Protein AF-A0A1E2RXV6-F1 (afdb_monomer_lite)

Secondary structure (DSSP, 8-state):
-HHHHHHHHHHHHHHHHHHHHHHHHHHHHHHHHHHHTHHHHHHSEETTEEHHHHIIIIIHHHHHHHHHHHHHHHHHHHHHHHHHHH--

Radius of gyration: 19.42 Å; chains: 1; bounding box: 43×15×58 Å

InterPro domains:
  IPR019886 Sodium symporter small subunit [PF13937] (11-83)
  IPR019886 Sodium symporter small subunit [TIGR03647] (12-84)

Organism: NCBI:txid1177755

pLDDT: mean 78.65, std 9.27, range [42.88, 91.69]

Foldseek 3Di:
DPPVVVVLVVVLVVVLCVLVVVLVVVLVVLV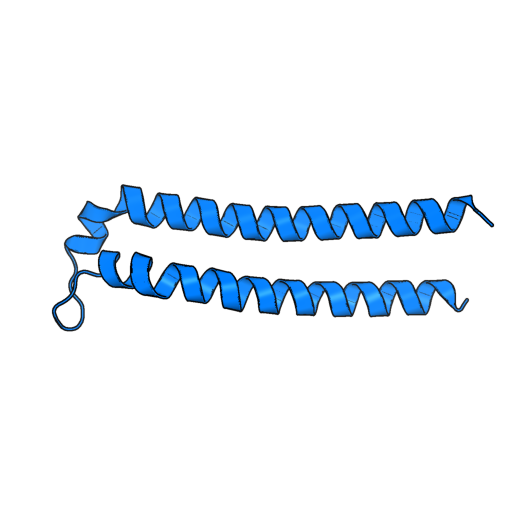CCLVVCVVVQQVDDDPRGGNSCCSVPPVNVCSVVVSVVVSVVVSVVSCVVVVVVVVD

Sequence (88 aa):
MSQSALSARALYWRHSLILAGGLLGALLVTAIILTFGETEFNAYGFFGFPLGFYGLAQGLILLIAGGGFWYARVQDRLEEELGESEEF

Structure (mmCIF, N/CA/C/O backbone):
data_AF-A0A1E2RXV6-F1
#
_entry.id   AF-A0A1E2RXV6-F1
#
loop_
_atom_site.group_PDB
_atom_site.id
_atom_site.type_symbol
_atom_site.label_atom_id
_atom_site.label_alt_id
_atom_site.label_comp_id
_atom_site.label_asym_id
_atom_site.label_entity_id
_atom_site.label_seq_id
_atom_site.pdbx_PDB_ins_code
_atom_site.Cartn_x
_atom_site.Cartn_y
_atom_site.Cartn_z
_atom_site.occupancy
_atom_site.B_iso_or_equiv
_atom_site.auth_seq_id
_atom_site.auth_comp_id
_atom_site.auth_asym_id
_atom_site.auth_atom_id
_atom_site.pdbx_PDB_model_num
ATOM 1 N N . MET A 1 1 ? -19.609 0.698 33.184 1.00 50.88 1 MET A N 1
ATOM 2 C CA . MET A 1 1 ? -20.029 0.901 31.781 1.00 50.88 1 MET A CA 1
ATOM 3 C C . MET A 1 1 ? -19.029 1.685 30.922 1.00 50.88 1 MET A C 1
ATOM 5 O O . MET A 1 1 ? -19.000 1.404 29.741 1.00 50.88 1 MET A O 1
ATOM 9 N N . SER A 1 2 ? -18.175 2.599 31.427 1.00 60.34 2 SER A N 1
ATOM 10 C CA . SER A 1 2 ? -17.252 3.345 30.532 1.00 60.34 2 SER A CA 1
ATOM 11 C C . SER A 1 2 ? -15.894 2.681 30.233 1.00 60.34 2 SER A C 1
ATOM 13 O O . SER A 1 2 ? -15.281 3.022 29.230 1.00 60.34 2 SER A O 1
ATOM 15 N N . GLN A 1 3 ? -15.403 1.739 31.053 1.00 55.97 3 GLN A N 1
ATOM 16 C CA . GLN A 1 3 ? -14.060 1.157 30.858 1.00 55.97 3 GLN A CA 1
ATOM 17 C C . GLN A 1 3 ? -13.971 0.127 29.714 1.00 55.97 3 GLN A C 1
ATOM 19 O O . GLN A 1 3 ? -12.965 0.120 29.013 1.00 55.97 3 GLN A O 1
ATOM 24 N N . SER A 1 4 ? -15.010 -0.685 29.478 1.00 61.06 4 SER A N 1
ATOM 25 C CA . SER A 1 4 ? -15.025 -1.701 28.407 1.00 61.06 4 SER A CA 1
ATOM 26 C C . SER A 1 4 ? -15.076 -1.085 27.002 1.00 61.06 4 SER A C 1
ATOM 28 O O . SER A 1 4 ? -14.339 -1.502 26.111 1.00 61.06 4 SER A O 1
ATOM 30 N N . ALA A 1 5 ? -15.869 -0.025 26.822 1.00 66.56 5 ALA A N 1
ATOM 31 C CA . ALA A 1 5 ? -15.973 0.694 25.550 1.00 66.56 5 ALA A CA 1
ATOM 32 C C . ALA A 1 5 ? -14.662 1.413 25.167 1.00 66.56 5 ALA A C 1
ATOM 34 O O . ALA A 1 5 ? -14.300 1.503 23.993 1.00 66.56 5 ALA A O 1
ATOM 35 N N . LEU A 1 6 ? -13.908 1.908 26.157 1.00 70.06 6 LEU A N 1
ATOM 36 C CA . LEU A 1 6 ? -12.621 2.568 25.918 1.00 70.06 6 LEU A CA 1
ATOM 37 C C . LEU A 1 6 ? -11.537 1.576 25.472 1.00 70.06 6 LEU A C 1
ATOM 39 O O . LEU A 1 6 ? -10.745 1.907 24.587 1.00 70.06 6 LEU A O 1
ATOM 43 N N . SER A 1 7 ? -11.512 0.361 26.032 1.00 71.19 7 SER A N 1
ATOM 44 C CA . SER A 1 7 ? -10.570 -0.684 25.612 1.00 71.19 7 SER A CA 1
ATOM 45 C C . SER A 1 7 ? -10.891 -1.244 24.224 1.00 71.19 7 SER A C 1
ATOM 47 O O . SER A 1 7 ? -9.966 -1.448 23.437 1.00 71.19 7 SER A O 1
ATOM 49 N N . ALA A 1 8 ? -12.176 -1.413 23.890 1.00 73.94 8 ALA A N 1
ATOM 50 C CA . ALA A 1 8 ? -12.622 -1.841 22.560 1.00 73.94 8 ALA A CA 1
ATOM 51 C C . ALA A 1 8 ? -12.211 -0.828 21.475 1.00 73.94 8 ALA A C 1
ATOM 53 O O . ALA A 1 8 ? -11.559 -1.177 20.487 1.00 73.94 8 ALA A O 1
ATOM 54 N N . ARG A 1 9 ? -12.459 0.465 21.722 1.00 75.31 9 ARG A N 1
ATOM 55 C CA . ARG A 1 9 ? -12.061 1.553 20.815 1.00 75.31 9 ARG A CA 1
ATOM 56 C C . ARG A 1 9 ? -10.543 1.650 20.629 1.00 75.31 9 ARG A C 1
ATOM 58 O O . ARG A 1 9 ? -10.073 1.916 19.524 1.00 75.31 9 ARG A O 1
ATOM 65 N N . ALA A 1 10 ? -9.766 1.426 21.690 1.00 79.19 10 ALA A N 1
ATOM 66 C CA . ALA A 1 10 ? -8.306 1.431 21.614 1.00 79.19 10 ALA A CA 1
ATOM 67 C C . ALA A 1 10 ? -7.751 0.251 20.791 1.00 79.19 10 ALA A C 1
ATOM 69 O O . ALA A 1 10 ? -6.768 0.422 20.064 1.00 79.19 10 ALA A O 1
ATOM 70 N N . LEU A 1 11 ? -8.380 -0.927 20.874 1.00 77.69 11 LEU A N 1
ATOM 71 C CA . LEU A 1 11 ? -8.008 -2.105 20.085 1.00 77.69 11 LEU A CA 1
ATOM 72 C C . LEU A 1 11 ? -8.296 -1.889 18.590 1.00 77.69 11 LEU A C 1
ATOM 74 O O . LEU A 1 11 ? -7.411 -2.118 17.761 1.00 77.69 11 LEU A O 1
ATOM 78 N N . TYR A 1 12 ? -9.483 -1.364 18.268 1.00 78.75 12 TYR A N 1
ATOM 79 C CA . TYR A 1 12 ? -9.879 -0.998 16.904 1.00 78.75 12 TYR A CA 1
ATOM 80 C C . TYR A 1 12 ? -8.926 0.039 16.288 1.00 78.75 12 TYR A C 1
ATOM 82 O O . TYR A 1 12 ? -8.468 -0.103 15.150 1.00 78.75 12 TYR A O 1
ATOM 90 N N . TRP A 1 13 ? -8.556 1.059 17.068 1.00 80.56 13 TRP A N 1
ATOM 91 C CA . TRP A 1 13 ? -7.618 2.094 16.637 1.00 80.56 13 TRP A CA 1
ATOM 92 C C . TRP A 1 13 ? -6.218 1.537 16.351 1.00 80.56 13 TRP A C 1
ATOM 94 O O . TRP A 1 13 ? -5.630 1.853 15.317 1.00 80.56 13 TRP A O 1
ATOM 104 N N . ARG A 1 14 ? -5.690 0.659 17.217 1.00 82.75 14 ARG A N 1
ATOM 105 C CA . ARG A 1 14 ? -4.398 -0.013 16.975 1.00 82.75 14 ARG A CA 1
ATOM 106 C C . ARG A 1 14 ? -4.418 -0.845 15.697 1.00 82.75 14 ARG A C 1
ATOM 108 O O . ARG A 1 14 ? -3.453 -0.780 14.942 1.00 82.75 14 ARG A O 1
ATOM 115 N N . HIS A 1 15 ? -5.487 -1.596 15.448 1.00 79.25 15 HIS A N 1
ATOM 116 C CA . HIS A 1 15 ? -5.607 -2.390 14.225 1.00 79.25 15 HIS A CA 1
ATOM 117 C C . HIS A 1 15 ? -5.657 -1.512 12.978 1.00 79.25 15 HIS A C 1
ATOM 119 O O . HIS A 1 15 ? -4.882 -1.730 12.050 1.00 79.25 15 HIS A O 1
ATOM 125 N N . SER A 1 16 ? -6.486 -0.469 12.991 1.00 82.38 16 SER A N 1
ATOM 126 C CA . SER A 1 16 ? -6.578 0.480 11.877 1.00 82.38 16 SER A CA 1
ATOM 127 C C . SER A 1 16 ? -5.225 1.141 11.582 1.00 82.38 16 SER A C 1
ATOM 129 O O . SER A 1 16 ? -4.832 1.253 10.422 1.00 82.38 16 SER A O 1
ATOM 131 N N . LEU A 1 17 ? -4.456 1.492 12.620 1.00 84.56 17 LEU A N 1
ATOM 132 C CA . LEU A 1 17 ? -3.097 2.019 12.466 1.00 84.56 17 LEU A CA 1
ATOM 133 C C . LEU A 1 17 ? -2.103 0.994 11.901 1.00 84.56 17 LEU A C 1
ATOM 135 O O . LEU A 1 17 ? -1.251 1.372 11.102 1.00 84.56 17 LEU A O 1
ATOM 139 N N . ILE A 1 18 ? -2.195 -0.285 12.282 1.00 84.88 18 ILE A N 1
ATOM 140 C CA . ILE A 1 18 ? -1.344 -1.350 11.720 1.00 84.88 18 ILE A CA 1
ATOM 141 C C . ILE A 1 18 ? -1.658 -1.552 10.237 1.00 84.88 18 ILE A C 1
ATOM 143 O O . ILE A 1 18 ? -0.738 -1.659 9.430 1.00 84.88 18 ILE A O 1
ATOM 147 N N . LEU A 1 19 ? -2.939 -1.562 9.869 1.00 83.56 19 LEU A N 1
ATOM 148 C CA . LEU A 1 19 ? -3.371 -1.729 8.483 1.00 83.56 19 LEU A CA 1
ATOM 149 C C . LEU A 1 19 ? -2.956 -0.533 7.619 1.00 83.56 19 LEU A C 1
ATOM 151 O O . LEU A 1 19 ? -2.368 -0.718 6.554 1.00 83.56 19 LEU A O 1
ATOM 155 N N . ALA A 1 20 ? -3.180 0.690 8.108 1.00 86.38 20 ALA A N 1
ATOM 156 C CA . ALA A 1 20 ? -2.718 1.906 7.445 1.00 86.38 20 ALA A CA 1
ATOM 157 C C . ALA A 1 20 ? -1.185 1.938 7.330 1.00 86.38 20 ALA A C 1
ATOM 159 O O . ALA A 1 20 ? -0.647 2.251 6.269 1.00 86.38 20 ALA A O 1
ATOM 160 N N . GLY A 1 21 ? -0.474 1.553 8.394 1.00 89.56 21 GLY A N 1
ATOM 161 C CA . GLY A 1 21 ? 0.982 1.431 8.399 1.00 89.56 21 GLY A CA 1
ATOM 162 C C . GLY A 1 21 ? 1.491 0.390 7.401 1.00 89.56 21 GLY A C 1
ATOM 163 O O . GLY A 1 21 ? 2.468 0.647 6.703 1.00 89.56 21 GLY A O 1
ATOM 164 N N . GLY A 1 22 ? 0.807 -0.749 7.272 1.00 87.75 22 GLY A N 1
ATOM 165 C CA . GLY A 1 22 ? 1.112 -1.785 6.285 1.00 87.75 22 GLY A CA 1
ATOM 166 C C . GLY A 1 22 ? 0.919 -1.301 4.848 1.00 87.75 22 GLY A C 1
ATOM 167 O O . GLY A 1 22 ? 1.795 -1.514 4.012 1.00 87.75 22 GLY A O 1
ATOM 168 N N . LEU A 1 23 ? -0.175 -0.582 4.574 1.00 87.44 23 LEU A N 1
ATOM 169 C CA . LEU A 1 23 ? -0.435 0.016 3.262 1.00 87.44 23 LEU A CA 1
ATOM 170 C C . LEU A 1 23 ? 0.635 1.057 2.904 1.00 87.44 23 LEU A C 1
ATOM 172 O O . LEU A 1 23 ? 1.224 0.998 1.826 1.00 87.44 23 LEU A O 1
ATOM 176 N N . LEU A 1 24 ? 0.929 1.977 3.825 1.00 89.69 24 LEU A N 1
ATOM 177 C CA . LEU A 1 24 ? 1.976 2.986 3.647 1.00 89.69 24 LEU A CA 1
ATOM 178 C C . LEU A 1 24 ? 3.357 2.345 3.473 1.00 89.69 24 LEU A C 1
ATOM 180 O O . LEU A 1 24 ? 4.130 2.782 2.623 1.00 89.69 24 LEU A O 1
ATOM 184 N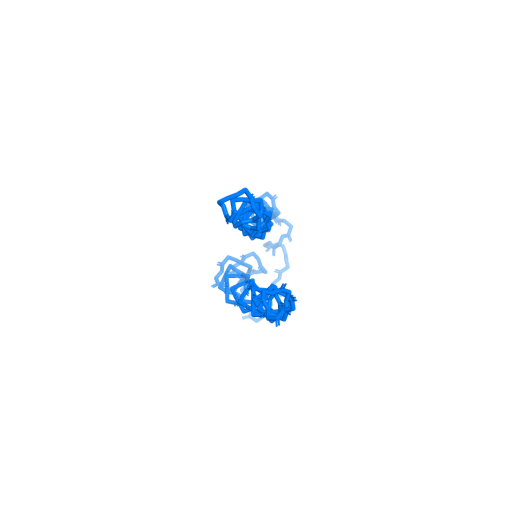 N . GLY A 1 25 ? 3.653 1.287 4.227 1.00 91.69 25 GLY A N 1
ATOM 185 C CA . GLY A 1 25 ? 4.881 0.510 4.092 1.00 91.69 25 GLY A CA 1
ATOM 186 C C . GLY A 1 25 ? 5.000 -0.144 2.717 1.00 91.69 25 GLY A C 1
ATOM 187 O O . GLY A 1 25 ? 6.034 -0.009 2.068 1.00 91.69 25 GLY A O 1
ATOM 188 N N . ALA A 1 26 ? 3.935 -0.785 2.229 1.00 87.38 26 ALA A N 1
ATOM 189 C CA . ALA A 1 26 ? 3.905 -1.390 0.899 1.00 87.38 26 ALA A CA 1
ATOM 190 C C . ALA A 1 26 ? 4.090 -0.346 -0.214 1.00 87.38 26 ALA A C 1
ATOM 192 O O . ALA A 1 26 ? 4.847 -0.578 -1.160 1.00 87.38 26 ALA A O 1
ATOM 193 N N . LEU A 1 27 ? 3.457 0.824 -0.074 1.00 87.62 27 LEU A N 1
ATOM 194 C CA . LEU A 1 27 ? 3.638 1.948 -0.994 1.00 87.62 27 LEU A CA 1
ATOM 195 C C . LEU A 1 27 ? 5.089 2.439 -1.000 1.00 87.62 27 LEU A C 1
ATOM 197 O O . LEU A 1 27 ? 5.677 2.591 -2.070 1.00 87.62 27 LEU A O 1
ATOM 201 N N . LEU A 1 28 ? 5.686 2.633 0.177 1.00 90.3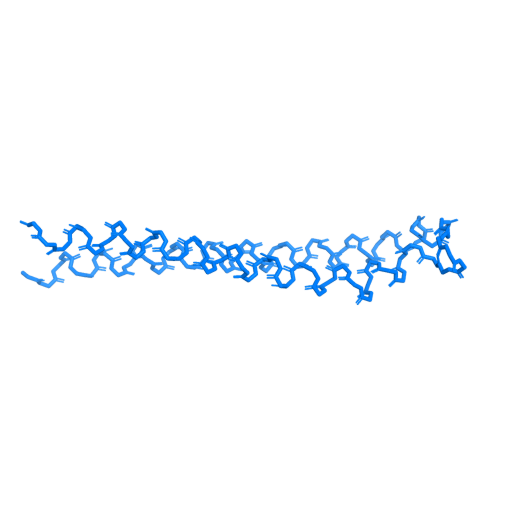8 28 LEU A N 1
ATOM 202 C CA . LEU A 1 28 ? 7.062 3.108 0.307 1.00 90.38 28 LEU A CA 1
ATOM 203 C C . LEU A 1 28 ? 8.065 2.103 -0.271 1.00 90.38 28 LEU A C 1
ATOM 205 O O . LEU A 1 28 ? 8.936 2.478 -1.050 1.00 90.38 28 LEU A O 1
ATOM 209 N N . VAL A 1 29 ? 7.920 0.821 0.074 1.00 89.88 29 VAL A N 1
ATOM 210 C CA . VAL A 1 29 ? 8.770 -0.262 -0.441 1.00 89.88 29 VAL A CA 1
ATOM 211 C C . VAL A 1 29 ? 8.676 -0.334 -1.958 1.00 89.88 29 VAL A C 1
ATOM 213 O O . VAL A 1 29 ? 9.699 -0.419 -2.629 1.00 89.88 29 VAL A O 1
ATOM 216 N N . THR A 1 30 ? 7.470 -0.234 -2.511 1.00 84.75 30 THR A N 1
ATOM 217 C CA . THR A 1 30 ? 7.286 -0.242 -3.964 1.00 84.75 30 THR A CA 1
ATOM 218 C C . THR A 1 30 ? 7.941 0.968 -4.615 1.00 84.75 30 THR A C 1
ATOM 220 O O . THR A 1 30 ? 8.659 0.810 -5.598 1.00 84.75 30 THR A O 1
ATOM 223 N N . ALA A 1 31 ? 7.758 2.166 -4.054 1.00 84.00 31 ALA A N 1
ATOM 224 C CA . ALA A 1 31 ? 8.404 3.373 -4.560 1.00 84.00 31 ALA A CA 1
ATOM 225 C C . ALA A 1 31 ? 9.939 3.245 -4.552 1.00 84.00 31 ALA A C 1
ATOM 227 O O . ALA A 1 31 ? 10.589 3.602 -5.534 1.00 84.00 31 ALA A O 1
ATOM 228 N N . ILE A 1 32 ? 10.516 2.674 -3.488 1.00 87.38 32 ILE A N 1
ATOM 229 C CA . ILE A 1 32 ? 11.955 2.384 -3.388 1.00 87.38 32 ILE A CA 1
ATOM 230 C C . ILE A 1 32 ? 12.377 1.386 -4.470 1.00 87.38 32 ILE A C 1
ATOM 232 O O . ILE A 1 32 ? 13.303 1.672 -5.223 1.00 87.38 32 ILE A O 1
ATOM 236 N N . ILE A 1 33 ? 11.694 0.244 -4.593 1.00 84.88 33 ILE A N 1
ATOM 237 C CA . ILE A 1 33 ? 12.027 -0.790 -5.586 1.00 84.88 33 ILE A CA 1
ATOM 238 C C . ILE A 1 33 ? 12.019 -0.209 -7.001 1.00 84.88 33 ILE A C 1
ATOM 240 O O . ILE A 1 33 ? 12.949 -0.453 -7.764 1.00 84.88 33 ILE A O 1
ATOM 244 N N . LEU A 1 34 ? 11.004 0.584 -7.344 1.00 81.25 34 LEU A N 1
ATOM 245 C CA . LEU A 1 34 ? 10.886 1.174 -8.675 1.00 81.25 34 LEU A CA 1
ATOM 246 C C . LEU A 1 34 ? 11.943 2.252 -8.938 1.00 81.25 34 LEU A C 1
ATOM 248 O O . LEU A 1 34 ? 12.456 2.327 -10.048 1.00 81.25 34 LEU A O 1
ATOM 252 N N . THR A 1 35 ? 12.293 3.052 -7.926 1.00 81.94 35 THR A N 1
ATOM 253 C CA . THR A 1 35 ? 13.287 4.130 -8.071 1.00 81.94 35 THR A CA 1
ATOM 254 C C . THR A 1 35 ? 14.712 3.580 -8.142 1.00 81.94 35 THR A C 1
ATOM 256 O O . THR A 1 35 ? 15.487 3.965 -9.008 1.00 81.94 35 THR A O 1
ATOM 259 N N . PHE A 1 36 ? 15.082 2.662 -7.246 1.00 82.69 36 PHE A N 1
ATOM 260 C CA . PHE A 1 36 ? 16.443 2.112 -7.195 1.00 82.69 36 PHE A CA 1
ATOM 261 C C . PHE A 1 36 ? 16.667 0.972 -8.191 1.00 82.69 36 PHE A C 1
ATOM 263 O O . PHE A 1 36 ? 17.799 0.732 -8.604 1.00 82.69 36 PHE A O 1
ATOM 270 N N . GLY A 1 37 ? 15.604 0.274 -8.587 1.00 79.69 37 GLY A N 1
ATOM 271 C CA . GLY A 1 37 ? 15.653 -0.773 -9.601 1.00 79.69 37 GLY A CA 1
ATOM 272 C C . GLY A 1 37 ? 15.547 -0.250 -11.032 1.00 79.69 37 GLY A C 1
ATOM 273 O O . GLY A 1 37 ? 15.522 -1.069 -11.944 1.00 79.69 37 GLY A O 1
ATOM 274 N N . GLU A 1 38 ? 15.467 1.069 -11.253 1.00 74.56 38 GLU A N 1
ATOM 275 C CA . GLU A 1 38 ? 15.215 1.664 -12.572 1.00 74.56 38 GLU A CA 1
ATOM 276 C C . GLU A 1 38 ? 16.161 1.116 -13.650 1.00 74.56 38 GLU A C 1
ATOM 278 O O . GLU A 1 38 ? 15.705 0.737 -14.725 1.00 74.56 38 GLU A O 1
ATOM 283 N N . THR A 1 39 ? 17.457 0.991 -13.356 1.00 75.94 39 THR A N 1
ATOM 284 C CA . THR A 1 39 ? 18.456 0.472 -14.303 1.00 75.94 39 THR A CA 1
ATOM 285 C C . THR A 1 39 ? 18.178 -0.975 -14.720 1.00 75.94 39 THR A C 1
ATOM 287 O O . THR A 1 39 ? 18.239 -1.297 -15.904 1.00 75.94 39 THR A O 1
ATOM 290 N N . GLU A 1 40 ? 17.836 -1.842 -13.764 1.00 78.12 40 GLU A N 1
ATOM 291 C CA . GLU A 1 40 ? 17.540 -3.259 -14.015 1.00 78.12 40 GLU A CA 1
ATOM 292 C C . GLU A 1 40 ? 16.180 -3.419 -14.705 1.00 78.12 40 GLU A C 1
ATOM 294 O O . GLU A 1 40 ? 16.050 -4.148 -15.685 1.00 78.12 40 GLU A O 1
ATOM 299 N N . PHE A 1 41 ? 15.158 -2.688 -14.254 1.00 74.56 41 PHE A N 1
ATOM 300 C CA . PHE A 1 41 ? 13.822 -2.744 -14.846 1.00 74.56 41 PHE A CA 1
ATOM 301 C C . PHE A 1 41 ? 13.767 -2.117 -16.237 1.00 74.56 41 PHE A C 1
ATOM 303 O O . PHE A 1 41 ? 12.984 -2.567 -17.071 1.00 74.56 41 PHE A O 1
ATOM 310 N N . ASN A 1 42 ? 14.584 -1.103 -16.517 1.00 79.00 42 ASN A N 1
ATOM 311 C CA . ASN A 1 42 ? 14.628 -0.492 -17.840 1.00 79.00 42 ASN A CA 1
ATOM 312 C C . ASN A 1 42 ? 15.483 -1.279 -18.839 1.00 79.00 42 ASN A C 1
ATOM 314 O O . ASN A 1 42 ? 15.342 -1.067 -20.043 1.00 79.00 42 ASN A O 1
ATOM 318 N N . ALA A 1 43 ? 16.319 -2.212 -18.370 1.00 80.19 43 ALA A N 1
ATOM 319 C CA . ALA A 1 43 ? 17.054 -3.132 -19.236 1.00 80.19 43 ALA A CA 1
ATOM 320 C C . ALA A 1 43 ? 16.131 -4.156 -19.923 1.00 80.19 43 ALA A C 1
ATOM 322 O O . ALA A 1 43 ? 16.431 -4.625 -21.022 1.00 80.19 43 ALA A O 1
ATOM 323 N N . TYR A 1 44 ? 14.988 -4.473 -19.307 1.00 77.31 44 TYR A N 1
ATOM 324 C CA . TYR A 1 44 ? 13.988 -5.377 -19.866 1.00 77.31 44 TYR A CA 1
ATOM 325 C C . TYR A 1 44 ? 12.794 -4.583 -20.406 1.00 77.31 44 TYR A C 1
ATOM 327 O O . TYR A 1 44 ? 12.191 -3.767 -19.711 1.00 77.31 44 TYR A O 1
ATOM 335 N N . GLY A 1 45 ? 12.443 -4.828 -21.670 1.00 77.62 45 GLY A N 1
ATOM 336 C CA . GLY A 1 45 ? 11.312 -4.190 -22.340 1.00 77.62 45 GLY A CA 1
ATOM 337 C C . GLY A 1 45 ? 10.157 -5.160 -22.578 1.00 77.62 45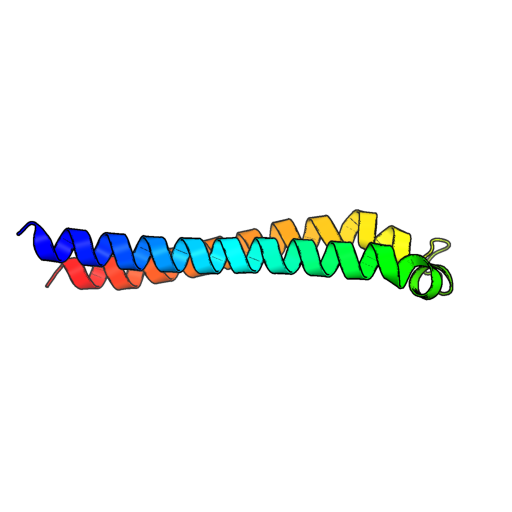 GLY A C 1
ATOM 338 O O . GLY A 1 45 ? 10.372 -6.299 -22.990 1.00 77.62 45 GLY A O 1
ATOM 339 N N . PHE A 1 46 ? 8.925 -4.692 -22.380 1.00 78.50 46 PHE A N 1
ATOM 340 C CA . PHE A 1 46 ? 7.698 -5.408 -22.730 1.00 78.50 46 PHE A CA 1
ATOM 341 C C . PHE A 1 46 ? 6.814 -4.525 -23.620 1.00 78.50 46 PHE A C 1
ATOM 343 O O . PHE A 1 46 ? 6.541 -3.371 -23.290 1.00 78.50 46 PHE A O 1
ATOM 350 N N . PHE A 1 47 ? 6.389 -5.040 -24.781 1.00 82.12 47 PHE A N 1
ATOM 351 C CA . PHE A 1 47 ? 5.579 -4.293 -25.763 1.00 82.12 47 PHE A CA 1
ATOM 352 C C . PHE A 1 47 ? 6.160 -2.918 -26.170 1.00 82.12 47 PHE A C 1
ATOM 354 O O . PHE A 1 47 ? 5.427 -1.973 -26.442 1.00 82.12 47 PHE A O 1
ATOM 361 N N . GLY A 1 48 ? 7.491 -2.799 -26.222 1.00 78.19 48 GLY A N 1
ATOM 362 C CA . GLY A 1 48 ? 8.172 -1.566 -26.638 1.00 78.19 48 GLY A CA 1
ATOM 363 C C . GLY A 1 48 ? 8.370 -0.526 -25.532 1.00 78.19 48 GLY A C 1
ATOM 364 O O . GLY A 1 48 ? 8.934 0.528 -25.810 1.00 78.19 48 GLY A O 1
ATOM 365 N N . PHE A 1 49 ? 7.978 -0.828 -24.289 1.00 76.69 49 PHE A N 1
ATOM 366 C CA . PHE A 1 49 ? 8.231 0.030 -23.131 1.00 76.69 49 PHE A CA 1
ATOM 367 C C . PHE A 1 49 ? 9.082 -0.684 -22.073 1.00 76.69 49 PHE A C 1
ATOM 369 O O . PHE A 1 49 ? 8.967 -1.903 -21.923 1.00 76.69 49 PHE A O 1
ATOM 376 N N . PRO A 1 50 ? 9.919 0.048 -21.322 1.00 82.00 50 PRO A N 1
ATOM 377 C CA . PRO A 1 50 ? 10.707 -0.526 -20.236 1.00 82.00 50 PRO A CA 1
ATOM 378 C C . PRO A 1 50 ? 9.805 -1.026 -19.095 1.00 82.00 50 PRO A C 1
ATOM 380 O O . PRO A 1 50 ? 8.768 -0.419 -18.819 1.00 82.00 50 PRO A O 1
ATOM 383 N N . LEU A 1 51 ? 10.185 -2.091 -18.381 1.00 79.81 51 LEU A N 1
ATOM 384 C CA . LEU A 1 51 ? 9.376 -2.596 -17.258 1.00 79.81 51 LEU A CA 1
ATOM 385 C C . LEU A 1 51 ? 9.225 -1.571 -16.124 1.00 79.81 51 LEU A C 1
ATOM 387 O O . LEU A 1 51 ? 8.174 -1.528 -15.480 1.00 79.81 51 LEU A O 1
ATOM 391 N N . GLY A 1 52 ? 10.215 -0.692 -15.934 1.00 77.69 52 GLY A N 1
ATOM 392 C CA . GLY A 1 52 ? 10.145 0.398 -14.956 1.00 77.69 52 GLY A CA 1
ATOM 393 C C . GLY A 1 52 ? 8.986 1.361 -15.233 1.00 77.69 52 GLY A C 1
ATOM 394 O O . GLY A 1 52 ? 8.307 1.802 -14.304 1.00 77.69 52 GLY A O 1
ATOM 395 N N . PHE A 1 53 ? 8.675 1.599 -16.513 1.00 76.44 53 PHE A N 1
ATOM 396 C CA . PHE A 1 53 ? 7.538 2.422 -16.929 1.00 76.44 53 PHE A CA 1
ATOM 397 C C . PHE A 1 53 ? 6.199 1.812 -16.494 1.00 76.44 53 PHE A C 1
ATOM 399 O O . PHE A 1 53 ? 5.355 2.512 -15.940 1.00 76.44 53 PHE A O 1
ATOM 406 N N . TYR A 1 54 ? 6.007 0.502 -16.676 1.00 79.56 54 TYR A N 1
ATOM 407 C CA . TYR A 1 54 ? 4.785 -0.181 -16.234 1.00 79.56 54 TYR A CA 1
ATOM 408 C C . TYR A 1 54 ? 4.659 -0.221 -14.710 1.00 79.56 54 TYR A C 1
ATOM 410 O O . TYR A 1 54 ? 3.563 -0.030 -14.175 1.00 79.56 54 TYR A O 1
ATOM 418 N N . GLY A 1 55 ? 5.776 -0.425 -14.010 1.00 75.38 55 GLY A N 1
ATOM 419 C CA . GLY A 1 55 ? 5.818 -0.396 -12.551 1.00 75.38 55 GLY A CA 1
ATOM 420 C C . GLY A 1 55 ? 5.361 0.950 -11.985 1.00 75.38 55 GLY A C 1
ATOM 421 O O . GLY A 1 55 ? 4.507 0.982 -11.099 1.00 75.38 55 GLY A O 1
ATOM 422 N N . LEU A 1 56 ? 5.853 2.058 -12.545 1.00 72.88 56 LEU A N 1
ATOM 423 C CA . LEU A 1 56 ? 5.468 3.409 -12.122 1.00 72.88 56 LEU A CA 1
ATOM 424 C C . LEU A 1 56 ? 4.052 3.795 -12.574 1.00 72.88 56 LEU A C 1
ATOM 426 O O . LEU A 1 56 ? 3.304 4.380 -11.794 1.00 72.88 56 LEU A O 1
ATOM 430 N N . ALA A 1 57 ? 3.662 3.455 -13.805 1.00 74.94 57 ALA A N 1
ATOM 431 C CA . ALA A 1 57 ? 2.372 3.857 -14.365 1.00 74.94 57 ALA A CA 1
ATOM 432 C C . ALA A 1 57 ? 1.187 3.055 -13.803 1.00 74.94 57 ALA A C 1
ATOM 434 O O . ALA A 1 57 ? 0.113 3.614 -13.593 1.00 74.94 57 ALA A O 1
ATOM 435 N N . GLN A 1 58 ? 1.357 1.748 -13.583 1.00 76.75 58 GLN A N 1
ATOM 436 C CA . GLN A 1 58 ? 0.255 0.841 -13.232 1.00 76.75 58 GLN A CA 1
ATOM 437 C C . GLN A 1 58 ? 0.459 0.155 -11.880 1.00 76.75 58 GLN A C 1
ATOM 439 O O . GLN A 1 58 ? -0.514 -0.070 -11.159 1.00 76.75 58 GLN A O 1
ATOM 444 N N . GLY A 1 59 ? 1.706 -0.134 -11.493 1.00 76.56 59 GLY A N 1
ATOM 445 C CA . GLY A 1 59 ? 2.012 -0.822 -10.233 1.00 76.56 59 GLY A CA 1
ATOM 446 C C . GLY A 1 59 ? 1.516 -0.060 -9.003 1.00 76.56 59 GLY A C 1
ATOM 447 O O . GLY A 1 59 ? 0.922 -0.659 -8.107 1.00 76.56 59 GLY A O 1
ATOM 448 N N . LEU A 1 60 ? 1.659 1.269 -8.997 1.00 78.88 60 LEU A N 1
ATOM 449 C CA . LEU A 1 60 ? 1.179 2.104 -7.895 1.00 78.88 60 LEU A CA 1
ATOM 450 C C . LEU A 1 60 ? -0.356 2.102 -7.783 1.00 78.88 60 LEU A C 1
ATOM 452 O O . LEU A 1 60 ? -0.895 2.015 -6.682 1.00 78.88 60 LEU A O 1
ATOM 456 N N . ILE A 1 61 ? -1.066 2.137 -8.916 1.00 83.69 61 ILE A N 1
ATOM 457 C CA . ILE A 1 61 ? -2.537 2.116 -8.950 1.00 83.69 61 ILE A CA 1
ATOM 458 C C . ILE A 1 61 ? -3.064 0.780 -8.419 1.00 83.69 61 ILE A C 1
ATOM 460 O O . ILE A 1 61 ? -3.982 0.766 -7.598 1.00 83.69 61 ILE A O 1
ATOM 464 N N . LEU A 1 62 ? -2.467 -0.338 -8.842 1.00 84.38 62 LEU A N 1
ATOM 465 C CA . LEU A 1 62 ? -2.854 -1.672 -8.378 1.00 84.38 62 LEU A CA 1
ATOM 466 C C . LEU A 1 62 ? -2.605 -1.855 -6.878 1.00 84.38 62 LEU A C 1
ATOM 468 O O . LEU A 1 62 ? -3.432 -2.456 -6.196 1.00 84.38 62 LEU A O 1
ATOM 472 N N . LEU A 1 63 ? -1.513 -1.303 -6.349 1.00 84.25 63 LEU A N 1
ATOM 473 C CA . LEU A 1 63 ? -1.227 -1.323 -4.914 1.00 84.25 63 LEU A CA 1
ATOM 474 C C . LEU A 1 63 ? -2.223 -0.507 -4.100 1.00 84.25 63 LEU A C 1
ATOM 476 O O . LEU A 1 63 ? -2.681 -0.976 -3.061 1.00 84.25 63 LEU A O 1
ATOM 480 N N . ILE A 1 64 ? -2.586 0.684 -4.573 1.00 84.50 64 ILE A N 1
ATOM 481 C CA . ILE A 1 64 ? -3.575 1.526 -3.893 1.00 84.50 64 ILE A CA 1
ATOM 482 C C . ILE A 1 64 ? -4.952 0.856 -3.931 1.00 84.50 64 ILE A C 1
ATOM 484 O O . ILE A 1 64 ? -5.590 0.713 -2.891 1.00 84.50 64 ILE A O 1
ATOM 488 N N . ALA A 1 65 ? -5.404 0.413 -5.105 1.00 87.38 65 ALA A N 1
ATOM 489 C CA . ALA A 1 65 ? -6.725 -0.189 -5.265 1.00 87.38 65 ALA A CA 1
ATOM 490 C C . ALA A 1 65 ? -6.830 -1.545 -4.550 1.00 87.38 65 ALA A C 1
ATOM 492 O O . ALA A 1 65 ? -7.764 -1.774 -3.783 1.00 87.38 65 ALA A O 1
ATOM 493 N N . GLY A 1 66 ? -5.854 -2.432 -4.760 1.00 88.44 66 GLY A N 1
ATOM 494 C CA . GLY A 1 66 ? -5.812 -3.750 -4.129 1.00 88.44 66 GLY A CA 1
ATOM 495 C C . GLY A 1 66 ? -5.608 -3.661 -2.619 1.00 88.44 66 GLY A C 1
ATOM 496 O O . GLY A 1 66 ? -6.292 -4.347 -1.863 1.00 88.44 66 GLY A O 1
ATOM 497 N N . GLY A 1 67 ? -4.723 -2.770 -2.170 1.00 85.31 67 GLY A N 1
ATOM 498 C CA . GLY A 1 67 ? -4.498 -2.520 -0.752 1.00 85.31 67 GLY A CA 1
ATOM 499 C C . GLY A 1 67 ? -5.701 -1.876 -0.063 1.00 85.31 67 GLY A C 1
ATOM 500 O O . GLY A 1 67 ? -6.036 -2.273 1.048 1.00 85.31 67 GLY A O 1
ATOM 501 N N . GLY A 1 68 ? -6.404 -0.956 -0.730 1.00 84.69 68 GLY A N 1
ATOM 502 C CA . GLY A 1 68 ? -7.656 -0.375 -0.238 1.00 84.69 68 GLY A CA 1
ATOM 503 C C . GLY A 1 68 ? -8.790 -1.399 -0.143 1.00 84.69 68 GLY A C 1
ATOM 504 O O . GLY A 1 68 ? -9.491 -1.449 0.865 1.00 84.69 68 GLY A O 1
ATOM 505 N N . PHE A 1 69 ? -8.931 -2.272 -1.146 1.00 87.12 69 PHE A N 1
ATOM 506 C CA . PHE A 1 69 ? -9.902 -3.369 -1.103 1.00 87.12 69 PHE A CA 1
ATOM 507 C C . PHE A 1 69 ? -9.594 -4.360 0.027 1.00 87.12 69 PHE A C 1
ATOM 509 O O . PHE A 1 69 ? -10.490 -4.764 0.767 1.00 87.12 69 PHE A O 1
ATOM 516 N N . TRP A 1 70 ? -8.322 -4.730 0.191 1.00 87.31 70 TRP A N 1
ATOM 517 C CA . TRP A 1 70 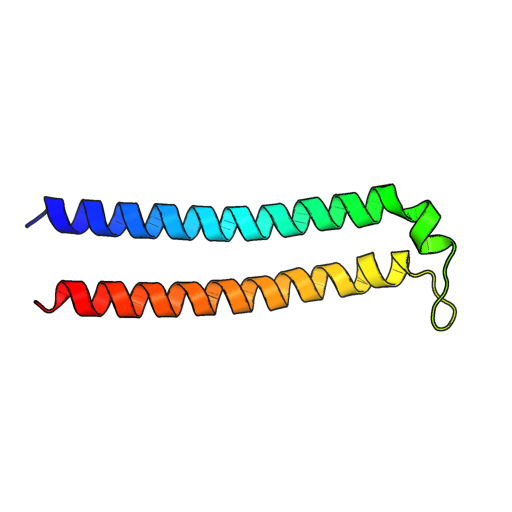? -7.885 -5.580 1.296 1.00 87.31 70 TRP A CA 1
ATOM 518 C C . TRP A 1 70 ? -8.136 -4.917 2.657 1.00 87.31 70 TRP A C 1
ATOM 520 O O . TRP A 1 70 ? -8.680 -5.564 3.547 1.00 87.31 70 TRP A O 1
ATOM 530 N N . TYR A 1 71 ? -7.817 -3.627 2.796 1.00 86.06 71 TYR A N 1
ATOM 531 C CA . TYR A 1 71 ? -8.071 -2.841 4.004 1.00 86.06 71 TYR A CA 1
ATOM 532 C C . TYR A 1 71 ? -9.553 -2.856 4.392 1.00 86.06 71 TYR A C 1
ATOM 534 O O . TYR A 1 71 ? -9.875 -3.214 5.523 1.00 86.06 71 TYR A O 1
ATOM 542 N N . ALA A 1 72 ? -10.444 -2.537 3.446 1.00 84.25 72 ALA A N 1
ATOM 543 C CA . ALA A 1 72 ? -11.887 -2.538 3.677 1.00 84.25 72 ALA A CA 1
ATOM 544 C C . ALA A 1 72 ? -12.373 -3.924 4.121 1.00 84.25 72 ALA A C 1
ATOM 546 O O . ALA A 1 72 ? -13.044 -4.056 5.135 1.00 84.25 72 ALA A O 1
ATOM 547 N N . ARG A 1 73 ? -11.921 -4.984 3.441 1.00 85.44 73 ARG A N 1
ATOM 548 C CA . ARG A 1 73 ? -12.315 -6.360 3.770 1.00 85.44 73 ARG A CA 1
ATOM 549 C C . ARG A 1 73 ? -11.837 -6.827 5.147 1.00 85.44 73 ARG A C 1
ATOM 551 O O . ARG A 1 73 ? -12.484 -7.673 5.760 1.00 85.44 73 ARG A O 1
ATOM 558 N N . VAL A 1 74 ? -10.691 -6.332 5.615 1.00 84.75 74 VAL A N 1
ATOM 559 C CA . VAL A 1 74 ? -10.200 -6.624 6.968 1.00 84.75 74 VAL A CA 1
ATOM 560 C C . VAL A 1 74 ? -10.959 -5.802 8.012 1.00 84.75 74 VAL A C 1
ATOM 562 O O . VAL A 1 74 ? -11.261 -6.338 9.075 1.00 84.75 74 VAL A O 1
ATOM 565 N N . GLN A 1 75 ? -11.302 -4.543 7.715 1.00 82.12 75 GLN A N 1
ATOM 566 C CA . GLN A 1 75 ? -12.139 -3.731 8.601 1.00 82.12 75 GLN A CA 1
ATOM 567 C C . GLN A 1 75 ? -13.547 -4.312 8.766 1.00 82.12 75 GLN A C 1
ATOM 569 O O . GLN A 1 75 ? -13.976 -4.454 9.906 1.00 82.12 75 GLN A O 1
ATOM 574 N N . ASP A 1 76 ? -14.201 -4.739 7.681 1.00 84.44 76 ASP A N 1
ATOM 575 C CA . ASP A 1 76 ? -15.541 -5.348 7.731 1.00 84.44 76 ASP A CA 1
ATOM 576 C C . ASP A 1 76 ? -15.574 -6.561 8.678 1.00 84.44 76 ASP A C 1
ATOM 578 O O . ASP A 1 76 ? -16.478 -6.706 9.496 1.00 84.44 76 ASP A O 1
ATOM 582 N N . ARG A 1 77 ? -14.538 -7.412 8.629 1.00 83.06 77 ARG A N 1
ATOM 583 C CA . ARG A 1 77 ? -14.408 -8.562 9.539 1.00 83.06 77 ARG A CA 1
ATOM 584 C C . ARG A 1 77 ? -14.235 -8.160 11.001 1.00 83.06 77 ARG A C 1
ATOM 586 O O . ARG A 1 77 ? -14.796 -8.798 11.881 1.00 83.06 77 ARG A O 1
ATOM 593 N N . LEU A 1 78 ? -13.428 -7.133 11.260 1.00 78.69 78 LEU A N 1
ATOM 594 C CA . LEU A 1 78 ? -13.204 -6.626 12.615 1.00 78.69 78 LEU A CA 1
ATOM 595 C C . LEU A 1 78 ? -14.477 -6.008 13.202 1.00 78.69 78 LEU A C 1
ATOM 597 O O . LEU A 1 78 ? -14.694 -6.104 14.407 1.00 78.69 78 LEU A O 1
ATOM 601 N N . GLU A 1 79 ? -15.301 -5.376 12.367 1.00 77.69 79 GLU A N 1
ATOM 602 C CA . GLU A 1 79 ? -16.595 -4.831 12.775 1.00 77.69 79 GLU A CA 1
ATOM 603 C C . GLU A 1 79 ? -17.613 -5.936 13.075 1.00 77.69 79 GLU A C 1
ATOM 605 O O . GLU A 1 79 ? -18.303 -5.832 14.088 1.00 77.69 79 GLU A O 1
ATOM 610 N N . GLU A 1 80 ? -17.653 -7.019 12.288 1.00 81.25 80 GLU A N 1
ATOM 611 C CA . GLU A 1 80 ? -18.453 -8.215 12.614 1.00 81.25 80 GLU A CA 1
ATOM 612 C C . GLU A 1 80 ? -18.040 -8.817 13.971 1.00 81.25 80 GLU A C 1
ATOM 614 O O . GLU A 1 80 ? -18.886 -9.011 14.842 1.00 81.25 80 GLU A O 1
ATOM 619 N N . GLU A 1 81 ? -16.739 -9.037 14.198 1.00 78.81 81 GLU A N 1
ATOM 620 C CA . GLU A 1 81 ? -1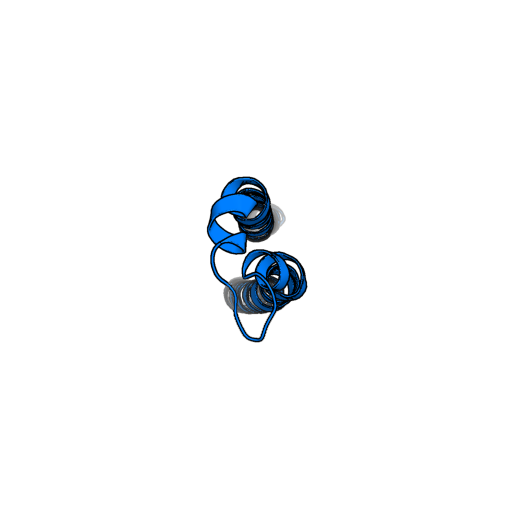6.227 -9.634 15.444 1.00 78.81 81 GLU A CA 1
ATOM 621 C C . GLU A 1 81 ? -16.486 -8.756 16.685 1.00 78.81 81 GLU A C 1
ATOM 623 O O . GLU A 1 81 ? -16.796 -9.273 17.762 1.00 78.81 81 GLU A O 1
ATOM 628 N N . LEU A 1 82 ? -16.360 -7.427 16.566 1.00 74.44 82 LEU A N 1
ATOM 629 C CA . LEU A 1 82 ? -16.665 -6.511 17.671 1.00 74.44 82 LEU A CA 1
ATOM 630 C C . LEU A 1 82 ? -18.172 -6.345 17.894 1.00 74.44 82 LEU A C 1
ATOM 632 O O . LEU A 1 82 ? -18.585 -6.270 19.051 1.00 74.44 82 LEU A O 1
ATOM 636 N N . GLY A 1 83 ? -18.976 -6.302 16.829 1.00 68.62 83 GLY A N 1
ATOM 637 C CA . GLY A 1 83 ? -20.433 -6.186 16.916 1.00 68.62 83 GLY A CA 1
ATOM 638 C C . GLY A 1 83 ? -21.064 -7.378 17.633 1.00 68.62 83 GLY A C 1
ATOM 639 O O . GLY A 1 83 ? -21.884 -7.186 18.527 1.00 68.62 83 GLY A O 1
ATOM 640 N N . GLU A 1 84 ? -20.602 -8.596 17.339 1.00 62.66 84 GLU A N 1
ATOM 641 C CA . GLU A 1 84 ? -21.016 -9.797 18.078 1.00 62.66 84 GLU A CA 1
ATOM 642 C C . GLU A 1 84 ? -20.607 -9.740 19.560 1.00 62.66 84 GLU A C 1
ATOM 644 O O . GLU A 1 84 ? -21.319 -10.259 20.414 1.00 62.66 84 GLU A O 1
ATOM 649 N N . SER A 1 85 ? -19.486 -9.093 19.896 1.00 60.22 85 SER A N 1
ATOM 650 C CA . SER A 1 85 ? -18.991 -9.015 21.279 1.00 60.22 85 SER A CA 1
ATOM 651 C C . SER A 1 85 ? -19.736 -8.017 22.178 1.00 60.22 85 SER A C 1
ATOM 653 O O . SER A 1 85 ? -19.622 -8.116 23.400 1.00 60.22 85 SER A O 1
ATOM 655 N N . GLU A 1 86 ? -20.482 -7.064 21.604 1.00 57.69 86 GLU A N 1
ATOM 656 C CA . GLU A 1 86 ? -21.274 -6.077 22.358 1.00 57.69 86 GLU A CA 1
ATOM 657 C C . GLU A 1 86 ? -22.722 -6.534 22.640 1.00 57.69 86 GLU A C 1
ATOM 659 O O . GLU A 1 86 ? -23.383 -5.931 23.488 1.00 57.69 86 GLU A O 1
ATOM 664 N N . GLU A 1 87 ? -23.216 -7.595 21.985 1.00 54.56 87 GLU A N 1
ATOM 665 C CA . GLU A 1 87 ? -24.587 -8.113 22.167 1.00 54.56 87 GLU A CA 1
ATOM 666 C C . GLU A 1 87 ? -24.751 -9.167 23.296 1.00 54.56 87 GLU A C 1
ATOM 668 O O . GLU A 1 87 ? -25.878 -9.607 23.546 1.00 54.56 87 GLU A O 1
ATOM 673 N N . PHE A 1 88 ? -23.684 -9.541 24.021 1.00 42.88 88 PHE A N 1
ATOM 674 C CA . PHE A 1 88 ? -23.705 -10.494 25.157 1.00 42.88 88 PHE A CA 1
ATOM 675 C C . PHE A 1 88 ? -23.369 -9.845 26.509 1.00 42.88 88 PHE A C 1
ATOM 677 O O . PHE A 1 88 ? -23.881 -10.351 27.538 1.00 42.88 88 PHE A O 1
#